Protein AF-A0AA38XTC3-F1 (afdb_monomer)

Structure (mmCIF, N/CA/C/O backbone):
data_AF-A0AA38XTC3-F1
#
_entry.id   AF-A0AA38XTC3-F1
#
loop_
_atom_site.group_PDB
_atom_site.id
_atom_site.type_symbol
_atom_site.label_atom_id
_atom_site.label_alt_id
_atom_site.label_comp_id
_atom_site.label_asym_id
_atom_site.label_entity_id
_atom_site.label_seq_id
_atom_site.pdbx_PDB_ins_code
_atom_site.Cartn_x
_atom_site.Cartn_y
_atom_site.Cartn_z
_atom_site.occupancy
_atom_site.B_i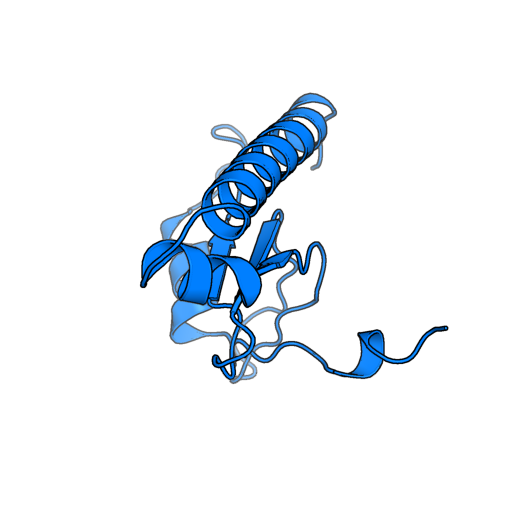so_or_equiv
_atom_site.auth_seq_id
_atom_site.auth_comp_id
_atom_site.auth_asym_id
_atom_site.auth_atom_id
_atom_site.pdbx_PDB_model_num
ATOM 1 N N . MET A 1 1 ? 18.178 -0.963 -12.073 1.00 49.47 1 MET A N 1
ATOM 2 C CA . MET A 1 1 ? 19.281 -1.402 -11.180 1.00 49.47 1 MET A CA 1
ATOM 3 C C . MET A 1 1 ? 19.051 -0.758 -9.827 1.00 49.47 1 MET A C 1
ATOM 5 O O . MET A 1 1 ? 19.035 0.469 -9.778 1.00 49.47 1 MET A O 1
ATOM 9 N N . SER A 1 2 ? 18.820 -1.565 -8.786 1.00 57.53 2 SER A N 1
ATOM 10 C CA . SER A 1 2 ? 18.786 -1.084 -7.401 1.00 57.53 2 SER A CA 1
ATOM 11 C C . SER A 1 2 ? 20.123 -0.406 -7.076 1.00 57.53 2 SER A C 1
ATOM 13 O O . SER A 1 2 ? 21.184 -0.945 -7.392 1.00 57.53 2 SER A O 1
ATOM 15 N N . ASN A 1 3 ? 20.073 0.792 -6.500 1.00 71.12 3 ASN A N 1
ATOM 16 C CA . ASN A 1 3 ? 21.223 1.423 -5.867 1.00 71.12 3 ASN A CA 1
ATOM 17 C C . ASN A 1 3 ? 20.898 1.615 -4.375 1.00 71.12 3 ASN A C 1
ATOM 19 O O . ASN A 1 3 ? 19.729 1.683 -4.001 1.00 71.12 3 ASN A O 1
ATOM 23 N N . ASN A 1 4 ? 21.915 1.708 -3.512 1.00 80.50 4 ASN A N 1
ATOM 24 C CA . ASN A 1 4 ? 21.700 1.834 -2.062 1.00 80.50 4 ASN A CA 1
ATOM 25 C C . ASN A 1 4 ? 20.762 2.999 -1.694 1.00 80.50 4 ASN A C 1
ATOM 27 O O . ASN A 1 4 ? 20.034 2.914 -0.714 1.00 80.50 4 ASN A O 1
ATOM 31 N N . VAL A 1 5 ? 20.749 4.081 -2.481 1.00 85.88 5 VAL A N 1
ATOM 32 C CA . VAL A 1 5 ? 19.850 5.225 -2.263 1.00 85.88 5 VAL A CA 1
ATOM 33 C C . VAL A 1 5 ? 18.387 4.833 -2.490 1.00 85.88 5 VAL A C 1
ATOM 35 O O . VAL A 1 5 ? 17.530 5.210 -1.695 1.00 85.88 5 VAL A O 1
ATOM 38 N N . HIS A 1 6 ? 18.111 4.049 -3.531 1.00 84.44 6 HIS A N 1
ATOM 39 C CA . HIS A 1 6 ? 16.792 3.522 -3.881 1.00 84.44 6 HIS A CA 1
ATOM 40 C C . HIS A 1 6 ? 16.222 2.666 -2.752 1.00 84.44 6 HIS A C 1
ATOM 42 O O . HIS A 1 6 ? 15.132 2.933 -2.257 1.00 84.44 6 HIS A O 1
ATOM 48 N N . GLU A 1 7 ? 17.000 1.697 -2.269 1.00 85.44 7 GLU A N 1
ATOM 49 C CA . GLU A 1 7 ? 16.572 0.797 -1.189 1.00 85.44 7 GLU A CA 1
ATOM 50 C C . GLU A 1 7 ? 16.388 1.536 0.142 1.00 85.44 7 GLU A C 1
ATOM 52 O O . GLU A 1 7 ? 15.412 1.299 0.858 1.00 85.44 7 GLU A O 1
ATOM 57 N N . LEU A 1 8 ? 17.284 2.478 0.467 1.00 90.06 8 LEU A N 1
ATOM 58 C CA . LEU A 1 8 ? 17.157 3.311 1.666 1.00 90.06 8 LEU A CA 1
ATOM 59 C C . LEU A 1 8 ? 15.918 4.209 1.604 1.00 90.06 8 LEU A C 1
ATOM 61 O O . LEU A 1 8 ? 15.215 4.361 2.606 1.00 90.06 8 LEU A O 1
ATOM 65 N N . PHE A 1 9 ? 15.629 4.786 0.436 1.00 89.19 9 PHE A N 1
ATOM 66 C CA . PHE A 1 9 ? 14.433 5.594 0.233 1.00 89.19 9 PHE A CA 1
ATOM 67 C C . PHE A 1 9 ? 13.165 4.756 0.406 1.00 89.19 9 PHE A C 1
ATOM 69 O O . PHE A 1 9 ? 12.285 5.145 1.175 1.00 89.19 9 PHE A O 1
ATOM 76 N N . GLN A 1 10 ? 13.095 3.585 -0.233 1.00 89.38 10 GLN A N 1
ATOM 77 C CA . GLN A 1 10 ? 11.973 2.656 -0.082 1.00 89.38 10 GLN A CA 1
ATOM 78 C C . GLN A 1 10 ? 11.759 2.253 1.375 1.00 89.38 10 GLN A C 1
ATOM 80 O O . GLN A 1 10 ? 10.637 2.316 1.877 1.00 89.38 10 GLN A O 1
ATOM 85 N N . GLY A 1 11 ? 12.837 1.881 2.072 1.00 90.44 11 GLY A N 1
ATOM 86 C CA . GLY A 1 11 ? 12.788 1.507 3.483 1.00 90.44 11 GLY A CA 1
ATOM 87 C C . GLY A 1 11 ? 12.236 2.633 4.356 1.00 90.44 11 GLY A C 1
ATOM 88 O O . GLY A 1 11 ? 11.293 2.416 5.117 1.00 90.44 11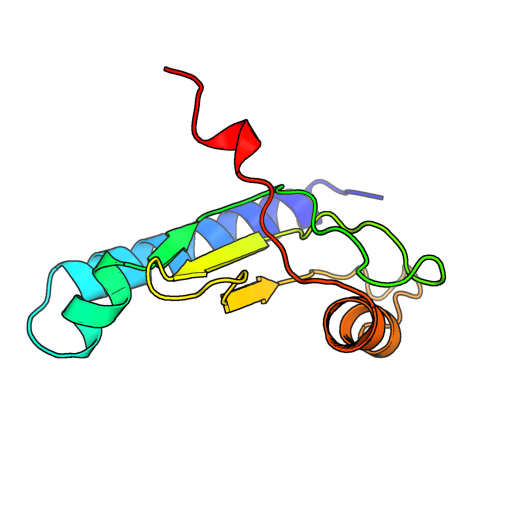 GLY A O 1
ATOM 89 N N . SER A 1 12 ? 12.766 3.848 4.189 1.00 93.38 12 SER A N 1
ATOM 90 C CA . SER A 1 12 ? 12.335 5.039 4.933 1.00 93.38 12 SER A CA 1
ATOM 91 C C . SER A 1 12 ? 10.878 5.414 4.646 1.00 93.38 12 SER A C 1
ATOM 93 O O . SER A 1 12 ? 10.103 5.681 5.568 1.00 93.38 12 SER A O 1
ATOM 95 N N . LEU A 1 13 ? 10.465 5.391 3.376 1.00 92.56 13 LEU A N 1
ATOM 96 C CA . LEU A 1 13 ? 9.091 5.693 2.980 1.00 92.56 13 LEU A CA 1
ATOM 97 C C . LEU A 1 13 ? 8.110 4.665 3.556 1.00 92.56 13 LEU A C 1
ATOM 99 O O . LEU A 1 13 ? 7.119 5.043 4.186 1.00 92.56 13 LEU A O 1
ATOM 103 N N . ASN A 1 14 ? 8.419 3.376 3.407 1.00 92.62 14 ASN A N 1
ATOM 104 C CA . ASN A 1 14 ? 7.618 2.286 3.955 1.00 92.62 14 ASN A CA 1
ATOM 105 C C . ASN A 1 14 ? 7.483 2.392 5.483 1.00 92.62 14 ASN A C 1
ATOM 107 O O . ASN A 1 14 ? 6.384 2.247 6.022 1.00 92.62 14 ASN A O 1
ATOM 111 N N . GLU A 1 15 ? 8.576 2.691 6.190 1.00 94.25 15 GLU A N 1
ATOM 11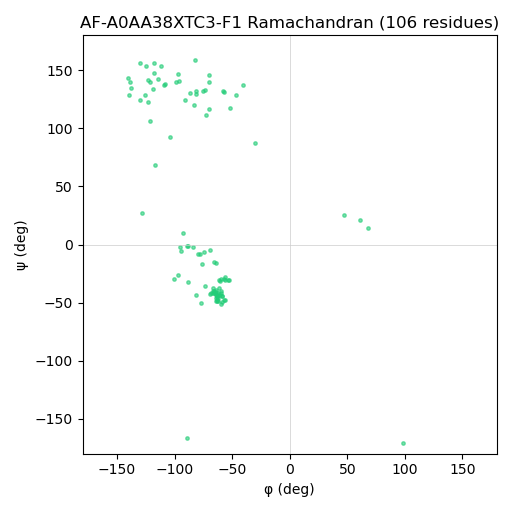2 C CA . GLU A 1 15 ? 8.559 2.870 7.643 1.00 94.25 15 GLU A CA 1
ATOM 113 C C . GLU A 1 15 ? 7.672 4.050 8.060 1.00 94.25 15 GLU A C 1
ATOM 115 O O . GLU A 1 15 ? 6.854 3.914 8.973 1.00 94.25 15 GLU A O 1
ATOM 120 N N . ARG A 1 16 ? 7.789 5.201 7.387 1.00 96.25 16 ARG A N 1
ATOM 121 C CA . ARG A 1 16 ? 7.004 6.403 7.713 1.00 96.25 16 ARG A CA 1
ATOM 122 C C . ARG A 1 16 ? 5.509 6.193 7.501 1.00 96.25 16 ARG A C 1
ATOM 124 O O . ARG A 1 16 ? 4.732 6.535 8.392 1.00 96.25 16 ARG A O 1
ATOM 131 N N . ILE A 1 17 ? 5.110 5.601 6.375 1.00 94.06 17 ILE A N 1
ATOM 132 C CA . ILE A 1 17 ? 3.697 5.294 6.103 1.00 94.06 17 ILE A CA 1
ATOM 133 C C . ILE A 1 17 ? 3.174 4.293 7.138 1.00 94.06 17 ILE A C 1
ATOM 135 O O . ILE A 1 17 ? 2.118 4.504 7.729 1.00 94.06 17 ILE A O 1
ATOM 139 N N . THR A 1 18 ? 3.946 3.244 7.435 1.00 94.06 18 THR A N 1
ATOM 140 C CA . THR A 1 18 ? 3.570 2.247 8.448 1.00 94.06 18 THR A CA 1
ATOM 141 C C . THR A 1 18 ? 3.387 2.879 9.828 1.00 94.06 18 THR A C 1
ATOM 143 O O . THR A 1 18 ? 2.435 2.549 10.533 1.00 94.06 18 THR A O 1
ATOM 146 N N . LYS A 1 19 ? 4.267 3.806 10.228 1.00 96.38 19 LYS A N 1
ATOM 147 C CA . LYS A 1 19 ? 4.130 4.545 11.491 1.00 96.38 19 LYS A CA 1
ATOM 148 C C . LYS A 1 19 ? 2.858 5.386 11.515 1.00 96.38 19 LYS A C 1
ATOM 150 O O . LYS A 1 19 ? 2.154 5.351 12.516 1.00 96.38 19 LYS A O 1
ATOM 155 N N . GLN A 1 20 ? 2.533 6.089 10.430 1.00 96.12 20 GLN A N 1
ATOM 156 C CA . GLN A 1 20 ? 1.292 6.865 10.362 1.00 96.12 20 GLN A CA 1
ATOM 157 C C . GLN A 1 20 ? 0.045 5.984 10.435 1.00 96.12 20 GLN A C 1
ATOM 159 O O . GLN A 1 20 ? -0.870 6.307 11.183 1.00 96.12 20 GLN A O 1
ATOM 164 N N . LEU A 1 21 ? 0.029 4.844 9.740 1.00 95.31 21 LEU A N 1
ATOM 165 C CA . LEU A 1 21 ? -1.077 3.887 9.839 1.00 95.31 21 LEU A CA 1
ATOM 166 C C . LEU A 1 21 ? -1.260 3.377 11.272 1.00 95.31 21 LEU A C 1
ATOM 168 O O . LEU A 1 21 ? -2.389 3.277 11.731 1.00 95.31 21 LEU A O 1
ATOM 172 N N . ARG A 1 22 ? -0.171 3.114 12.006 1.00 95.62 22 ARG A N 1
ATOM 173 C CA . ARG A 1 22 ? -0.243 2.716 13.424 1.00 95.62 22 ARG A CA 1
ATOM 174 C C . ARG A 1 22 ? -0.758 3.827 14.333 1.00 95.62 22 ARG A C 1
ATOM 176 O O . ARG A 1 22 ? -1.471 3.534 15.283 1.00 95.62 22 ARG A O 1
ATOM 183 N N . LEU A 1 23 ? -0.381 5.077 14.065 1.00 96.94 23 LEU A N 1
ATOM 184 C CA . LEU A 1 23 ? -0.913 6.218 14.811 1.00 96.94 23 LEU A CA 1
ATOM 185 C C . LEU A 1 23 ? -2.424 6.330 14.596 1.00 96.94 23 LEU A C 1
ATOM 187 O O . LEU A 1 23 ? -3.159 6.371 15.574 1.00 96.94 23 LEU A O 1
ATOM 191 N N . LEU A 1 24 ? -2.885 6.258 13.344 1.00 96.44 24 LEU A N 1
ATOM 192 C CA . LEU A 1 24 ? -4.314 6.271 13.022 1.00 96.44 24 LEU A CA 1
ATOM 193 C C . LEU A 1 24 ? -5.060 5.084 13.648 1.00 96.44 24 LEU A C 1
ATOM 195 O O . LEU A 1 24 ? -6.128 5.272 14.211 1.00 96.44 24 LEU A O 1
ATOM 199 N N . ASP A 1 25 ? -4.491 3.878 13.593 1.00 95.12 25 ASP A N 1
ATOM 200 C CA . ASP A 1 25 ? -5.044 2.666 14.225 1.00 95.12 25 ASP A CA 1
ATOM 201 C C . ASP A 1 25 ? -5.195 2.812 15.753 1.00 95.12 25 ASP A C 1
ATOM 203 O O . ASP A 1 25 ? -6.110 2.252 16.346 1.00 95.12 25 ASP A O 1
ATOM 207 N N . SER A 1 26 ? -4.339 3.611 16.401 1.00 95.88 26 SER A N 1
ATOM 208 C CA . SER A 1 26 ? -4.422 3.869 17.846 1.00 95.88 26 SER A CA 1
ATOM 209 C C . SER A 1 26 ? -5.482 4.900 18.256 1.00 95.88 26 SER A C 1
ATOM 211 O O . SER A 1 26 ? -5.730 5.079 19.450 1.00 95.88 26 SER A O 1
ATOM 213 N N . GLU A 1 27 ? -6.097 5.586 17.291 1.00 95.56 27 GLU A N 1
ATOM 214 C CA . GLU A 1 27 ? -7.151 6.573 17.528 1.00 95.56 27 GLU A CA 1
ATOM 215 C C . GLU A 1 27 ? -8.549 5.920 17.543 1.00 95.56 27 GLU A C 1
ATOM 217 O O . GLU A 1 27 ? -8.707 4.704 17.644 1.00 95.56 27 GLU A O 1
ATOM 222 N N . SER A 1 28 ? -9.604 6.736 17.475 1.00 95.19 28 SER A N 1
ATOM 223 C CA . SER A 1 28 ? -10.989 6.267 17.388 1.00 95.19 28 SER A CA 1
ATOM 224 C C . SER A 1 28 ? -11.694 6.857 16.170 1.00 95.19 28 SER A C 1
ATOM 226 O O . SER A 1 28 ? -11.350 7.938 15.693 1.00 95.19 28 SER A O 1
ATOM 228 N N . GLY A 1 29 ? -12.705 6.144 15.674 1.00 96.19 29 GLY A N 1
ATOM 229 C CA . GLY A 1 29 ? -13.530 6.583 14.553 1.00 96.19 29 GLY A CA 1
ATOM 230 C C . GLY A 1 29 ? -13.119 5.990 13.199 1.00 96.19 29 GLY A C 1
ATOM 231 O O . GLY A 1 29 ? -12.292 5.078 13.130 1.00 96.19 29 GLY A O 1
ATOM 232 N N . PRO A 1 30 ? -13.703 6.499 12.097 1.00 94.81 30 PRO A N 1
ATOM 233 C CA . PRO A 1 30 ? -13.615 5.856 10.785 1.00 94.81 30 PRO A CA 1
ATOM 234 C C . PRO A 1 30 ? -12.190 5.696 10.240 1.00 94.81 30 PRO A C 1
ATOM 236 O O . PRO A 1 30 ? -11.906 4.732 9.533 1.00 94.81 30 PRO A O 1
ATOM 239 N N . ALA A 1 31 ? -11.286 6.623 10.570 1.00 94.12 31 ALA A N 1
ATOM 240 C CA . ALA A 1 31 ? -9.892 6.555 10.141 1.00 94.12 31 ALA A CA 1
ATOM 241 C C . ALA A 1 31 ? -9.134 5.406 10.825 1.00 94.12 31 ALA A C 1
ATOM 243 O O . ALA A 1 31 ? -8.419 4.668 10.147 1.00 94.12 31 ALA A O 1
ATOM 244 N N . ALA A 1 32 ? -9.345 5.208 12.130 1.00 95.69 32 ALA A N 1
ATOM 245 C CA . ALA A 1 32 ? -8.788 4.080 12.874 1.00 95.69 32 ALA A CA 1
ATOM 246 C C . ALA A 1 32 ? -9.346 2.747 12.350 1.00 95.69 32 ALA A C 1
ATOM 248 O O . ALA A 1 32 ? -8.599 1.808 12.071 1.00 95.69 32 ALA A O 1
ATOM 249 N N . ASP A 1 33 ? -10.660 2.701 12.100 1.00 94.25 33 ASP A N 1
ATOM 250 C CA . ASP A 1 33 ? -11.336 1.532 11.529 1.00 94.25 33 ASP A CA 1
ATOM 251 C C . ASP A 1 33 ? -10.837 1.147 10.135 1.00 94.25 33 ASP A C 1
ATOM 253 O O . ASP A 1 33 ? -10.870 -0.033 9.779 1.00 94.25 33 ASP A O 1
ATOM 257 N N . PHE A 1 34 ? -10.394 2.124 9.349 1.00 92.31 34 PHE A N 1
ATOM 258 C CA . PHE A 1 34 ? -9.742 1.892 8.067 1.00 92.31 34 PHE A CA 1
ATOM 259 C C . PHE A 1 34 ? -8.288 1.436 8.257 1.00 92.31 34 PHE A C 1
ATOM 261 O O . PHE A 1 34 ? -7.875 0.415 7.708 1.00 92.31 34 PHE A O 1
ATOM 268 N N . ALA A 1 35 ? -7.505 2.164 9.059 1.00 94.62 35 ALA A N 1
ATOM 269 C CA . ALA A 1 35 ? -6.071 1.934 9.218 1.00 94.62 35 ALA A CA 1
ATOM 270 C C . ALA A 1 35 ? -5.740 0.543 9.784 1.00 94.62 35 ALA A C 1
ATOM 272 O O . ALA A 1 35 ? -4.804 -0.100 9.299 1.00 94.62 35 ALA A O 1
ATOM 273 N N . LYS A 1 36 ? -6.545 0.029 10.725 1.00 94.25 36 LYS A N 1
ATOM 274 C CA . LYS A 1 36 ? -6.359 -1.301 11.343 1.00 94.25 36 LYS A CA 1
ATOM 275 C C . LYS A 1 36 ? -6.333 -2.459 10.338 1.00 94.25 36 LYS A C 1
ATOM 277 O O . LYS A 1 36 ? -5.666 -3.484 10.545 1.00 94.25 36 LYS A O 1
ATOM 282 N N . ASP A 1 37 ? -7.049 -2.290 9.228 1.00 93.19 37 ASP A N 1
ATOM 283 C CA . ASP A 1 37 ? -7.222 -3.295 8.182 1.00 93.19 37 ASP A CA 1
ATOM 284 C C . ASP A 1 37 ? -6.209 -3.142 7.036 1.00 93.19 37 ASP A C 1
ATOM 286 O O . ASP A 1 37 ? -6.139 -4.021 6.172 1.00 93.19 37 ASP A O 1
ATOM 290 N N . VAL A 1 38 ? -5.377 -2.093 7.038 1.00 92.38 38 VAL A N 1
ATOM 291 C CA . VAL A 1 38 ? -4.279 -1.926 6.076 1.00 92.38 38 VAL A CA 1
ATOM 292 C C . VAL A 1 38 ? -3.068 -2.754 6.513 1.00 92.38 38 VAL A C 1
ATOM 294 O O . VAL A 1 38 ? -2.605 -2.687 7.654 1.00 92.38 38 VAL A O 1
ATOM 297 N N . LYS A 1 39 ? -2.527 -3.555 5.594 1.00 87.88 39 LYS A N 1
ATOM 298 C CA . LYS A 1 39 ? -1.315 -4.360 5.779 1.00 87.88 39 LYS A CA 1
ATOM 299 C C . LYS A 1 39 ? -0.281 -4.006 4.725 1.00 87.88 39 LYS A C 1
ATOM 301 O O . LYS A 1 39 ? -0.609 -3.796 3.561 1.00 87.88 39 LYS A O 1
ATOM 306 N N . VAL A 1 40 ? 0.976 -3.982 5.149 1.00 85.81 40 VAL A N 1
ATOM 307 C CA . VAL A 1 40 ? 2.130 -3.902 4.252 1.00 85.81 40 VAL A CA 1
ATOM 308 C C . VAL A 1 40 ? 2.323 -5.265 3.600 1.00 85.81 40 VAL A C 1
ATOM 310 O O . VAL A 1 40 ? 2.311 -6.287 4.288 1.00 85.81 40 VAL A O 1
ATOM 313 N N . VAL A 1 41 ? 2.496 -5.287 2.282 1.00 78.44 41 VAL A N 1
ATOM 314 C CA . VAL A 1 41 ? 2.567 -6.520 1.483 1.00 78.44 41 VAL A CA 1
ATOM 315 C C . VAL A 1 41 ? 3.812 -6.537 0.583 1.00 78.44 41 VAL A C 1
ATOM 317 O O . VAL A 1 41 ? 3.836 -7.175 -0.466 1.00 78.44 41 VAL A O 1
ATOM 320 N N . ASN A 1 42 ? 4.864 -5.830 1.010 1.00 67.19 42 ASN A N 1
ATOM 321 C CA . ASN A 1 42 ? 6.106 -5.623 0.263 1.00 67.19 42 ASN A CA 1
ATOM 322 C C . ASN A 1 42 ? 6.587 -6.877 -0.481 1.00 67.19 42 ASN A C 1
ATOM 324 O O . ASN A 1 42 ? 6.604 -7.976 0.078 1.00 67.19 42 ASN A O 1
ATOM 328 N N . ARG A 1 43 ? 7.030 -6.672 -1.730 1.00 62.94 43 ARG A N 1
ATOM 329 C CA . ARG A 1 43 ? 7.612 -7.687 -2.625 1.00 62.94 43 ARG A CA 1
ATOM 330 C C . ARG A 1 43 ? 6.673 -8.779 -3.135 1.00 62.94 43 ARG A C 1
ATOM 332 O O . ARG A 1 43 ? 7.165 -9.758 -3.702 1.00 62.94 43 ARG A O 1
ATOM 339 N N . LYS A 1 44 ? 5.352 -8.647 -3.006 1.00 64.88 44 LYS A N 1
ATOM 340 C CA . LYS A 1 44 ? 4.462 -9.612 -3.657 1.00 64.88 44 LYS A CA 1
ATOM 341 C C . LYS A 1 44 ? 4.394 -9.413 -5.159 1.00 64.88 44 LYS A C 1
ATOM 343 O O . LYS A 1 44 ? 4.215 -8.309 -5.650 1.00 64.88 44 LYS A O 1
ATOM 348 N N . VAL A 1 45 ? 4.526 -10.529 -5.861 1.00 67.31 45 VAL A N 1
ATOM 349 C CA . VAL A 1 45 ? 4.432 -10.597 -7.312 1.00 67.31 45 VAL A CA 1
ATOM 350 C C . VAL A 1 45 ? 2.982 -10.354 -7.725 1.00 67.31 45 VAL A C 1
ATOM 352 O O . VAL A 1 45 ? 2.105 -11.148 -7.376 1.00 67.31 45 VAL A O 1
ATOM 355 N N . ILE A 1 46 ? 2.753 -9.270 -8.459 1.00 70.31 46 ILE A N 1
ATOM 356 C CA . ILE A 1 46 ? 1.486 -8.943 -9.107 1.00 70.31 46 ILE A CA 1
ATOM 357 C C . ILE A 1 46 ? 1.524 -9.548 -10.507 1.00 70.31 46 ILE A C 1
ATOM 359 O O . ILE A 1 46 ? 2.470 -9.323 -11.268 1.00 70.31 46 ILE A O 1
ATOM 363 N N . ARG A 1 47 ? 0.527 -10.378 -10.821 1.00 67.62 47 ARG A N 1
ATOM 364 C CA . ARG A 1 47 ? 0.489 -11.121 -12.079 1.00 67.62 47 ARG A CA 1
ATOM 365 C C . ARG A 1 47 ? -0.372 -10.393 -13.112 1.00 67.62 47 ARG A C 1
ATOM 367 O O . ARG A 1 47 ? -1.343 -9.729 -12.760 1.00 67.62 47 ARG A O 1
ATOM 374 N N . PRO A 1 48 ? -0.006 -10.494 -14.392 1.00 65.12 48 PRO A N 1
ATOM 375 C CA . PRO A 1 48 ? -0.809 -9.943 -15.459 1.00 65.12 48 PRO A CA 1
ATOM 376 C C . PRO A 1 48 ? -2.104 -10.750 -15.627 1.00 65.12 48 PRO A C 1
ATOM 378 O O . PRO A 1 48 ? -2.074 -11.980 -15.537 1.00 65.12 48 PRO A O 1
ATOM 381 N N . GLN A 1 49 ? -3.233 -10.077 -15.880 1.00 65.31 49 GLN A N 1
ATOM 382 C CA . GLN A 1 49 ? -4.490 -10.752 -16.243 1.00 65.31 49 GLN A CA 1
ATOM 383 C C . GLN A 1 49 ? -4.429 -11.274 -17.681 1.00 65.31 49 GLN A C 1
ATOM 385 O O . GLN A 1 49 ? -4.976 -12.334 -17.991 1.00 65.31 49 GLN A O 1
ATOM 390 N N . TYR A 1 50 ? -3.758 -10.518 -18.550 1.00 69.44 50 TYR A N 1
ATOM 391 C CA . TYR A 1 50 ? -3.644 -10.794 -19.975 1.00 69.44 50 TYR A CA 1
ATOM 392 C C . TYR A 1 50 ? -2.188 -11.112 -20.338 1.00 69.44 50 TYR A C 1
ATOM 394 O O . TYR A 1 50 ? -1.274 -10.489 -19.801 1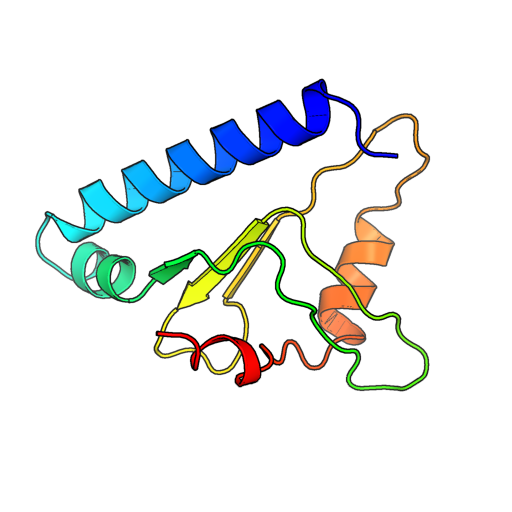.00 69.44 50 TYR A O 1
ATOM 402 N N . PRO A 1 51 ? -1.946 -12.059 -21.258 1.00 70.06 51 PRO A N 1
ATOM 403 C CA . PRO A 1 51 ? -0.600 -12.536 -21.587 1.00 70.06 51 PRO A CA 1
ATOM 404 C C . PRO A 1 51 ? 0.320 -11.468 -22.199 1.00 70.06 51 PRO A C 1
ATOM 406 O O . PRO A 1 51 ? 1.533 -11.662 -22.203 1.00 70.06 51 PRO A O 1
ATOM 409 N N . ASP A 1 52 ? -0.239 -10.355 -22.677 1.00 71.12 52 ASP A N 1
ATOM 410 C CA . ASP A 1 52 ? 0.510 -9.252 -23.288 1.00 71.12 52 ASP A CA 1
ATOM 411 C C . ASP A 1 52 ? 1.200 -8.339 -22.260 1.00 71.12 52 ASP A C 1
ATOM 413 O O . ASP A 1 52 ? 1.995 -7.479 -22.637 1.00 71.12 52 ASP A O 1
ATOM 417 N N . TYR A 1 53 ? 0.928 -8.529 -20.966 1.00 65.19 53 TYR A N 1
ATOM 418 C CA . TYR A 1 53 ? 1.455 -7.684 -19.898 1.00 65.19 53 TYR A CA 1
ATOM 419 C C . TYR A 1 53 ? 2.458 -8.423 -19.021 1.00 65.19 53 TYR A C 1
ATOM 421 O O . TYR A 1 53 ? 2.437 -9.650 -18.890 1.00 65.19 53 TYR A O 1
ATOM 429 N N . ALA A 1 54 ? 3.371 -7.668 -18.415 1.00 67.38 54 ALA A N 1
ATOM 430 C CA . ALA A 1 54 ? 4.443 -8.242 -17.624 1.00 67.38 54 ALA A CA 1
ATOM 431 C C . ALA A 1 54 ? 3.993 -8.586 -16.196 1.00 67.38 54 ALA A C 1
ATOM 433 O O . ALA A 1 54 ? 3.007 -8.094 -15.653 1.00 67.38 54 ALA A O 1
ATOM 434 N N . THR A 1 55 ? 4.746 -9.483 -15.565 1.00 72.44 55 THR A N 1
ATOM 435 C CA . THR A 1 55 ? 4.663 -9.698 -14.121 1.00 72.44 55 THR A CA 1
ATOM 436 C C . 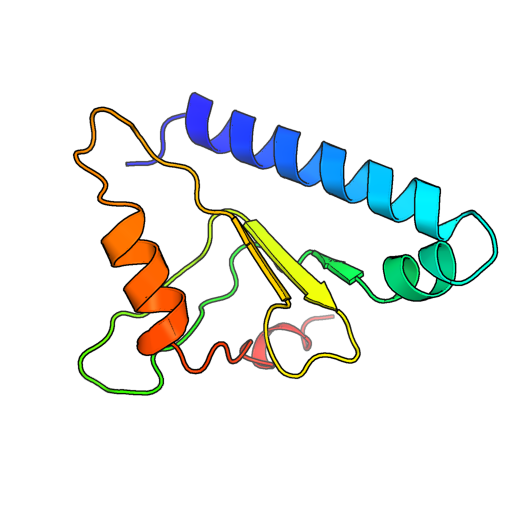THR A 1 55 ? 5.481 -8.627 -13.419 1.00 72.44 55 THR A C 1
ATOM 438 O O . THR A 1 55 ? 6.647 -8.433 -13.763 1.00 72.44 55 THR A O 1
ATOM 441 N N . HIS A 1 56 ? 4.902 -7.992 -12.403 1.00 74.69 56 HIS A N 1
ATOM 442 C CA . HIS A 1 56 ? 5.560 -6.909 -11.681 1.00 74.69 56 HIS A CA 1
ATOM 443 C C . HIS A 1 56 ? 5.774 -7.255 -10.211 1.00 74.69 56 HIS A C 1
ATOM 445 O O . HIS A 1 56 ? 4.993 -7.975 -9.582 1.00 74.69 56 HIS A O 1
ATOM 451 N N . GLN A 1 57 ? 6.860 -6.732 -9.655 1.00 79.88 57 GLN A N 1
ATOM 452 C CA . GLN A 1 57 ? 7.126 -6.754 -8.228 1.00 79.88 57 GLN A CA 1
ATOM 453 C C . GLN A 1 57 ? 7.263 -5.301 -7.778 1.00 79.88 57 GLN A C 1
ATOM 455 O O . GLN A 1 57 ? 8.282 -4.691 -8.093 1.00 79.88 57 GLN A O 1
ATOM 460 N N . PRO A 1 58 ? 6.266 -4.757 -7.065 1.00 82.75 58 PRO A N 1
ATOM 461 C CA . PRO A 1 58 ? 6.291 -3.369 -6.664 1.00 82.75 58 PRO A CA 1
ATOM 462 C C . PRO A 1 58 ? 7.349 -3.125 -5.598 1.00 82.75 58 PRO A C 1
ATOM 464 O O . PRO A 1 58 ? 7.549 -3.966 -4.707 1.00 82.75 58 PRO A O 1
ATOM 467 N N . ASP A 1 59 ? 7.948 -1.937 -5.644 1.00 85.38 59 ASP A N 1
ATOM 468 C CA . ASP A 1 59 ? 8.859 -1.454 -4.610 1.00 85.38 59 ASP A CA 1
ATOM 469 C C . ASP A 1 59 ? 8.180 -1.461 -3.226 1.00 85.38 59 ASP A C 1
ATOM 471 O O . ASP A 1 59 ? 8.726 -1.989 -2.252 1.00 85.38 59 ASP A O 1
ATOM 475 N N . ILE A 1 60 ? 6.953 -0.929 -3.134 1.00 87.56 60 ILE A N 1
ATOM 476 C CA . ILE A 1 60 ? 6.123 -0.948 -1.918 1.00 87.56 60 ILE A CA 1
ATOM 477 C C . ILE A 1 60 ? 4.668 -1.242 -2.297 1.00 87.56 60 ILE A C 1
ATOM 479 O O . ILE A 1 60 ? 4.142 -0.709 -3.275 1.00 87.56 60 ILE A O 1
ATOM 483 N N . SER A 1 61 ? 3.978 -2.055 -1.492 1.00 87.31 61 SER A N 1
ATOM 484 C CA . SER A 1 61 ? 2.534 -2.262 -1.649 1.00 87.31 61 SER A CA 1
ATOM 485 C C . SER A 1 61 ? 1.795 -2.352 -0.318 1.00 87.31 61 SER A C 1
ATOM 487 O O . SER A 1 61 ? 2.279 -2.932 0.660 1.00 87.31 61 SER A O 1
ATOM 489 N N . PHE A 1 62 ? 0.584 -1.799 -0.305 1.00 88.19 62 PHE A N 1
ATOM 490 C CA . PHE A 1 62 ? -0.358 -1.863 0.803 1.00 88.19 62 PHE A CA 1
ATOM 491 C C . PHE A 1 62 ? -1.665 -2.500 0.347 1.00 88.19 62 PHE A C 1
ATOM 493 O O . PHE A 1 62 ? -2.194 -2.225 -0.734 1.00 88.19 62 PHE A O 1
ATOM 500 N N . TRP A 1 63 ? -2.214 -3.336 1.214 1.00 87.88 63 TRP A N 1
ATOM 501 C CA . TRP A 1 63 ? -3.466 -4.038 0.994 1.00 87.88 63 TRP A CA 1
ATOM 502 C C . TRP A 1 63 ? -4.415 -3.764 2.145 1.00 87.88 63 TRP A C 1
ATOM 504 O O . TRP A 1 63 ? -4.057 -3.962 3.304 1.00 87.88 63 TRP A O 1
ATOM 514 N N . HIS A 1 64 ? -5.632 -3.340 1.829 1.00 89.50 64 HIS A N 1
ATOM 515 C CA . HIS A 1 64 ? -6.705 -3.287 2.807 1.00 89.50 64 HIS A CA 1
ATOM 516 C C . HIS A 1 64 ? -7.417 -4.647 2.863 1.00 89.50 64 HIS A C 1
ATOM 518 O O . HIS A 1 64 ? -7.837 -5.157 1.829 1.00 89.50 64 HIS A O 1
ATOM 524 N N . ARG A 1 65 ? -7.629 -5.225 4.052 1.00 85.81 65 ARG A N 1
ATOM 525 C CA . ARG A 1 65 ? -8.198 -6.583 4.224 1.00 85.81 65 ARG A CA 1
ATOM 526 C C . ARG A 1 65 ? -9.564 -6.791 3.558 1.00 85.81 65 ARG A C 1
ATOM 528 O O . ARG A 1 65 ? -9.913 -7.909 3.192 1.00 85.81 65 ARG A O 1
ATOM 535 N N . LYS A 1 66 ? -10.343 -5.717 3.421 1.00 85.06 66 LYS A N 1
ATOM 536 C CA . LYS A 1 66 ? -11.654 -5.714 2.742 1.00 85.06 66 LYS A CA 1
ATOM 537 C C . LYS A 1 66 ? -11.568 -5.549 1.213 1.00 85.06 66 LYS A C 1
ATOM 539 O O . LYS A 1 66 ? -12.600 -5.551 0.557 1.00 85.06 66 LYS A O 1
ATOM 544 N N . SER A 1 67 ? -10.369 -5.379 0.656 1.00 77.94 67 SER A N 1
ATOM 545 C CA . SER A 1 67 ? -10.116 -5.277 -0.784 1.00 77.94 67 SER A CA 1
ATOM 546 C C . SER A 1 67 ? -9.700 -6.634 -1.348 1.00 77.94 67 SER A C 1
ATOM 548 O O . SER A 1 67 ? -8.917 -7.352 -0.729 1.00 77.94 67 SER A O 1
ATOM 550 N N . ALA A 1 68 ? -10.170 -6.979 -2.546 1.00 68.06 68 ALA A N 1
ATOM 551 C CA . ALA A 1 68 ? -9.729 -8.186 -3.251 1.00 68.06 68 ALA A CA 1
ATOM 552 C C . ALA A 1 68 ? -8.327 -8.039 -3.888 1.00 68.06 68 ALA A C 1
ATOM 554 O O . ALA A 1 68 ? -7.691 -9.040 -4.206 1.00 68.06 68 ALA A O 1
ATOM 555 N N . LEU A 1 69 ? -7.844 -6.800 -4.037 1.00 66.25 69 LEU A N 1
ATOM 556 C CA . LEU A 1 69 ? -6.639 -6.410 -4.784 1.00 66.25 69 LEU A CA 1
ATOM 557 C C . LEU 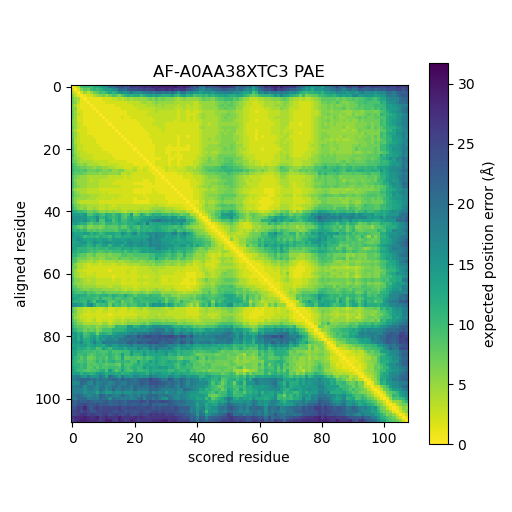A 1 69 ? -5.733 -5.505 -3.911 1.00 66.25 69 LEU A C 1
ATOM 559 O O . LEU A 1 69 ? -6.270 -4.874 -2.985 1.00 66.25 69 LEU A O 1
ATOM 563 N N . PRO A 1 70 ? -4.401 -5.393 -4.149 1.00 64.50 70 PRO A N 1
ATOM 564 C CA . PRO A 1 70 ? -3.563 -4.344 -3.585 1.00 64.50 70 PRO A CA 1
ATOM 565 C C . PRO A 1 70 ? -4.263 -3.011 -3.769 1.00 64.50 70 PRO A C 1
ATOM 567 O O . PRO A 1 70 ? -4.731 -2.683 -4.855 1.00 64.50 70 PRO A O 1
ATOM 570 N N . THR A 1 71 ? -4.374 -2.267 -2.679 1.00 75.50 71 THR A N 1
ATOM 571 C CA . THR A 1 71 ? -5.108 -1.004 -2.686 1.00 75.50 71 THR A CA 1
ATOM 572 C C . THR A 1 71 ? -4.186 0.139 -3.084 1.00 75.50 71 THR A C 1
ATOM 574 O O . THR A 1 71 ? -4.627 1.085 -3.725 1.00 75.50 71 THR A O 1
ATOM 577 N N . VAL A 1 72 ? -2.903 0.049 -2.721 1.00 85.88 72 VAL A N 1
ATOM 578 C CA . VAL A 1 72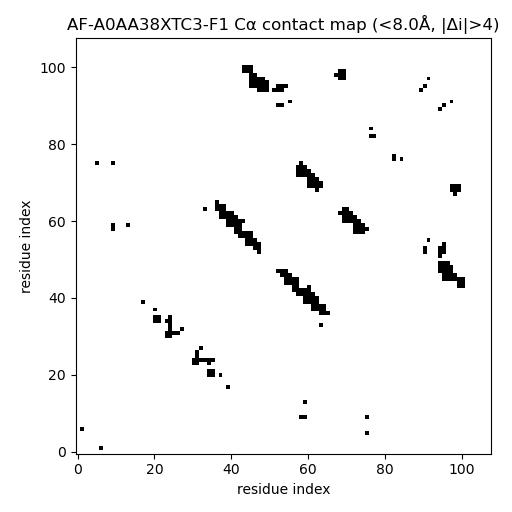 ? -1.901 1.064 -3.050 1.00 85.88 72 VAL A CA 1
ATOM 579 C C . VAL A 1 72 ? -0.600 0.382 -3.445 1.00 85.88 72 VAL A C 1
ATOM 581 O O . VAL A 1 72 ? -0.078 -0.452 -2.703 1.00 85.88 72 VAL A O 1
ATOM 584 N N . ILE A 1 73 ? -0.071 0.770 -4.599 1.00 85.31 73 ILE A N 1
ATOM 585 C CA . ILE A 1 73 ? 1.240 0.376 -5.110 1.00 85.31 73 ILE A CA 1
ATOM 586 C C . ILE A 1 73 ? 2.059 1.654 -5.258 1.00 85.31 73 ILE A C 1
ATOM 588 O O . ILE A 1 73 ? 1.549 2.659 -5.753 1.00 85.31 73 ILE A O 1
ATOM 592 N N . ILE A 1 74 ? 3.305 1.631 -4.798 1.00 86.25 74 ILE A N 1
ATOM 593 C CA . ILE A 1 74 ? 4.242 2.740 -4.961 1.00 86.25 74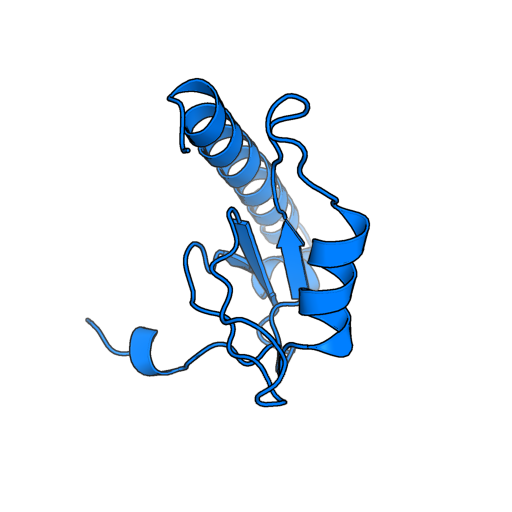 ILE A CA 1
ATOM 594 C C . ILE A 1 74 ? 5.457 2.187 -5.684 1.00 86.25 74 ILE A C 1
ATOM 596 O O . ILE A 1 74 ? 6.099 1.269 -5.178 1.00 86.25 74 ILE A O 1
ATOM 600 N N . GLU A 1 75 ? 5.766 2.788 -6.828 1.00 84.50 75 GLU A N 1
ATOM 601 C CA . GLU A 1 75 ? 7.005 2.556 -7.557 1.00 84.50 75 GLU A CA 1
ATOM 602 C C . GLU A 1 75 ? 7.888 3.785 -7.466 1.00 84.50 75 GLU A C 1
ATOM 604 O O . GLU A 1 75 ? 7.435 4.927 -7.590 1.00 84.50 75 GLU A O 1
ATOM 609 N N . THR A 1 76 ? 9.169 3.545 -7.251 1.00 80.38 76 THR A N 1
ATOM 610 C CA . THR A 1 76 ? 10.180 4.588 -7.212 1.00 80.38 76 THR A CA 1
ATOM 611 C C . THR A 1 76 ? 11.025 4.482 -8.470 1.00 80.38 76 THR A C 1
ATOM 613 O O . THR A 1 76 ? 11.351 3.392 -8.930 1.00 80.38 76 THR A O 1
ATOM 616 N N . ALA A 1 77 ? 11.363 5.619 -9.080 1.00 77.44 77 ALA A N 1
ATOM 617 C CA . ALA A 1 77 ? 12.092 5.629 -10.341 1.00 77.44 77 ALA A CA 1
ATOM 618 C C . ALA A 1 77 ? 13.311 6.558 -10.316 1.00 77.44 77 ALA A C 1
ATOM 620 O O . ALA A 1 77 ? 13.230 7.771 -10.133 1.00 77.44 77 ALA A O 1
ATOM 621 N N . HIS A 1 78 ? 14.436 5.936 -10.643 1.00 69.88 78 HIS A N 1
ATOM 622 C CA . HIS A 1 78 ? 15.545 6.455 -11.428 1.00 69.88 78 HIS A CA 1
ATOM 623 C C . HIS A 1 78 ? 15.252 7.505 -12.517 1.00 69.88 78 HIS A C 1
ATOM 625 O O . HIS A 1 78 ? 15.118 7.074 -13.659 1.00 69.88 78 HIS A O 1
ATOM 631 N N . ALA A 1 79 ? 15.211 8.827 -12.284 1.00 64.81 79 ALA A N 1
ATOM 632 C CA . ALA A 1 79 ? 15.002 9.797 -13.389 1.00 64.81 79 ALA A CA 1
ATOM 633 C C . ALA A 1 79 ? 15.987 9.616 -14.575 1.00 64.81 79 ALA A C 1
ATOM 635 O O . ALA A 1 79 ? 15.642 9.839 -15.729 1.00 64.81 79 ALA A O 1
ATOM 636 N N . HIS A 1 80 ? 17.205 9.137 -14.302 1.00 57.78 80 HIS A N 1
ATOM 637 C CA . HIS A 1 80 ? 18.229 8.845 -15.308 1.00 57.78 80 HIS A CA 1
ATOM 638 C C . HIS A 1 80 ? 18.171 7.427 -15.911 1.00 57.78 80 HIS A C 1
ATOM 640 O O . HIS A 1 80 ? 18.962 7.116 -16.793 1.00 57.78 80 HIS A O 1
ATOM 646 N N . GLN A 1 81 ? 17.247 6.563 -15.475 1.00 57.84 81 GLN A N 1
ATOM 647 C CA . GLN A 1 81 ? 17.056 5.216 -16.040 1.00 57.84 81 GLN A CA 1
ATOM 648 C C . GLN A 1 81 ? 15.996 5.170 -17.153 1.00 57.84 81 GLN A C 1
ATOM 650 O O . GLN A 1 81 ? 15.608 4.085 -17.572 1.00 57.84 81 GLN A O 1
ATOM 655 N N . GLY A 1 82 ? 15.518 6.323 -17.643 1.00 58.69 82 GLY A N 1
ATOM 656 C CA . GLY A 1 82 ? 14.541 6.365 -18.739 1.00 58.69 82 GLY A CA 1
ATOM 657 C C . GLY A 1 82 ? 13.220 5.664 -18.406 1.00 58.69 82 GLY A C 1
ATOM 658 O O . GLY A 1 82 ? 12.494 5.260 -19.312 1.00 58.69 82 GLY A O 1
ATOM 659 N N . CYS A 1 83 ? 12.925 5.495 -17.113 1.00 61.56 83 CYS A N 1
ATOM 660 C CA . CYS A 1 83 ? 11.658 4.950 -16.655 1.00 61.56 83 CYS A CA 1
ATOM 661 C C . CYS A 1 83 ? 10.534 5.835 -17.197 1.00 61.56 83 CYS A C 1
ATOM 663 O O . CYS A 1 83 ? 10.623 7.059 -17.099 1.00 61.56 83 CYS A O 1
ATOM 665 N N . LYS A 1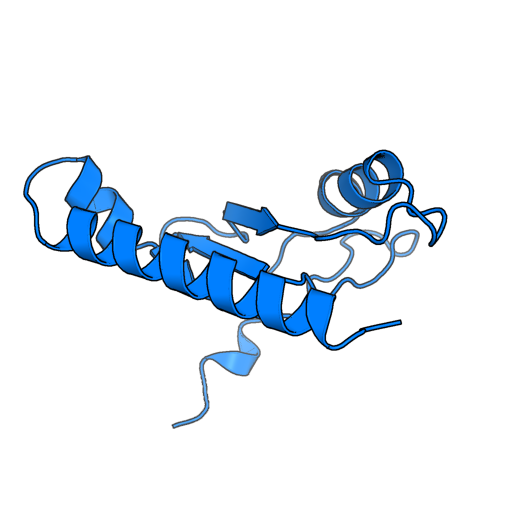 84 ? 9.501 5.217 -17.771 1.00 71.19 84 LYS A N 1
ATOM 666 C CA . LYS A 1 84 ? 8.260 5.879 -18.181 1.00 71.19 84 LYS A CA 1
ATOM 667 C C . LYS A 1 84 ? 7.196 5.518 -17.143 1.00 71.19 84 LYS A C 1
ATOM 669 O O . LYS A 1 84 ? 6.588 4.457 -17.277 1.00 71.19 84 LYS A O 1
ATOM 674 N N . PRO A 1 85 ? 6.991 6.339 -16.094 1.00 69.06 85 PRO A N 1
ATOM 675 C CA . PRO A 1 85 ? 6.021 6.043 -15.042 1.00 69.06 85 PRO A CA 1
ATOM 676 C C . PRO A 1 85 ? 4.609 5.831 -15.588 1.00 69.06 85 PRO A C 1
ATOM 678 O O . PRO A 1 85 ? 3.864 5.038 -15.032 1.00 69.06 85 PRO A O 1
ATOM 681 N N . GLU A 1 86 ? 4.271 6.496 -16.696 1.00 70.62 86 GLU A N 1
ATOM 682 C CA . GLU A 1 86 ? 2.997 6.325 -17.400 1.00 70.62 86 GLU A CA 1
ATOM 683 C C . GLU A 1 86 ? 2.820 4.896 -17.921 1.00 70.62 86 GLU A C 1
ATOM 685 O O . GLU A 1 86 ? 1.815 4.271 -17.615 1.00 70.62 86 GLU A O 1
ATOM 690 N N . ALA A 1 87 ? 3.826 4.338 -18.603 1.00 71.75 87 ALA A N 1
ATOM 691 C CA . ALA A 1 87 ? 3.768 2.961 -19.097 1.00 71.75 87 ALA A CA 1
ATOM 692 C C . ALA A 1 87 ? 3.697 1.939 -17.947 1.00 71.75 87 ALA A C 1
ATOM 694 O O . ALA A 1 87 ? 2.937 0.984 -18.014 1.00 71.75 87 ALA A O 1
ATOM 695 N N . LEU A 1 88 ? 4.431 2.171 -16.849 1.00 71.88 88 LEU A N 1
ATOM 696 C CA . LEU A 1 88 ? 4.338 1.321 -15.654 1.00 71.88 88 LEU A CA 1
ATOM 697 C C . LEU A 1 88 ? 2.959 1.407 -14.986 1.00 71.88 88 LEU A C 1
ATOM 699 O O . LEU A 1 88 ? 2.432 0.399 -14.524 1.00 71.88 88 LEU A O 1
ATOM 703 N N . ALA A 1 89 ? 2.366 2.600 -14.921 1.00 74.12 89 ALA A N 1
ATOM 704 C CA . ALA A 1 89 ? 1.020 2.778 -14.391 1.00 74.12 89 ALA A CA 1
ATOM 705 C C . ALA A 1 89 ? -0.023 2.093 -15.283 1.00 74.12 89 ALA A C 1
ATOM 707 O O . ALA A 1 89 ? -0.912 1.427 -14.759 1.00 74.12 89 ALA A O 1
ATOM 708 N N . GLU A 1 90 ? 0.106 2.204 -16.607 1.00 71.38 90 GLU A N 1
ATOM 709 C CA . GLU A 1 90 ? -0.724 1.474 -17.569 1.00 71.38 90 GLU A CA 1
ATOM 710 C C . GLU A 1 90 ? -0.597 -0.040 -17.381 1.00 71.38 90 GLU A C 1
ATOM 712 O O . GLU A 1 90 ? -1.619 -0.717 -17.311 1.00 71.38 90 GLU A O 1
ATOM 717 N N . ASP A 1 91 ? 0.609 -0.575 -17.196 1.00 69.00 91 ASP A N 1
ATOM 718 C CA . ASP A 1 91 ? 0.809 -2.006 -16.945 1.00 69.00 91 ASP A CA 1
ATOM 719 C C . ASP A 1 91 ? 0.133 -2.471 -15.644 1.00 69.00 91 ASP A C 1
ATOM 721 O O . ASP A 1 91 ? -0.526 -3.513 -15.612 1.00 69.00 91 ASP A O 1
ATOM 725 N N . TYR A 1 92 ? 0.224 -1.685 -14.566 1.00 67.00 92 TYR A N 1
ATOM 726 C CA . TYR A 1 92 ? -0.465 -2.009 -13.314 1.00 67.00 92 TYR A CA 1
ATOM 727 C C . TYR A 1 92 ? -1.991 -1.892 -13.424 1.00 67.00 92 TYR A C 1
ATOM 729 O O . TYR A 1 92 ? -2.697 -2.745 -12.885 1.00 67.00 92 TYR A O 1
ATOM 737 N N . ILE A 1 93 ? -2.504 -0.858 -14.098 1.00 68.31 93 ILE A N 1
ATOM 738 C CA . ILE A 1 93 ? -3.941 -0.541 -14.170 1.00 68.31 93 ILE A CA 1
ATOM 739 C C . ILE A 1 93 ? -4.667 -1.396 -15.216 1.00 68.31 93 ILE A C 1
ATOM 741 O O . ILE A 1 93 ? -5.779 -1.854 -14.963 1.00 68.31 93 ILE A O 1
ATOM 745 N N . LEU A 1 94 ? -4.070 -1.576 -16.393 1.00 64.50 94 LEU A N 1
ATOM 746 C CA . LEU A 1 94 ? -4.675 -2.242 -17.552 1.00 64.50 94 LEU A CA 1
ATOM 747 C C . LEU A 1 94 ? -4.186 -3.683 -17.707 1.00 64.50 94 LEU A C 1
ATOM 749 O O . LEU A 1 94 ? -4.914 -4.529 -18.222 1.00 64.50 94 LEU A O 1
ATOM 753 N N . GLY A 1 95 ? -2.955 -3.952 -17.277 1.00 56.94 95 GLY A N 1
ATOM 754 C CA . GLY A 1 95 ? -2.275 -5.211 -17.545 1.00 56.94 95 GLY A CA 1
ATOM 755 C C . GLY A 1 95 ? -2.345 -6.251 -16.449 1.00 56.94 95 GLY A C 1
ATOM 756 O O . GLY A 1 95 ? -2.257 -7.451 -16.728 1.00 56.94 95 GLY A O 1
ATOM 757 N N . SER A 1 96 ? -2.509 -5.817 -15.202 1.00 58.72 96 SER A N 1
ATOM 758 C CA . SER A 1 96 ? -2.463 -6.707 -14.052 1.00 58.72 96 SER A CA 1
ATOM 759 C C . SER A 1 96 ? -3.835 -7.112 -13.543 1.00 58.72 96 SER A C 1
ATOM 761 O O . SER A 1 96 ? -4.742 -6.292 -13.452 1.00 58.72 96 SER A O 1
ATOM 763 N N . ASP A 1 97 ? -3.987 -8.386 -13.161 1.00 60.59 97 ASP A N 1
ATOM 764 C CA . ASP A 1 97 ? -5.191 -8.825 -12.447 1.00 60.59 97 ASP A CA 1
ATOM 765 C C . ASP A 1 97 ? -5.237 -8.229 -11.034 1.00 60.59 97 ASP A C 1
ATOM 767 O O . ASP A 1 97 ? -6.216 -8.425 -10.316 1.00 60.59 97 ASP A O 1
ATOM 771 N N . LEU A 1 98 ? -4.170 -7.505 -10.647 1.00 61.56 98 LEU A N 1
ATOM 772 C CA . LEU A 1 98 ? -3.898 -6.986 -9.321 1.00 61.56 98 LEU A CA 1
ATOM 773 C C . LEU A 1 98 ? -4.119 -8.079 -8.261 1.00 61.56 98 LEU A C 1
ATOM 775 O O . LEU A 1 98 ? -4.429 -7.784 -7.117 1.00 61.56 98 LEU A O 1
ATOM 779 N N . VAL A 1 99 ? -4.002 -9.367 -8.584 1.00 60.19 99 VAL A N 1
ATOM 780 C CA . VAL A 1 99 ? -4.264 -10.430 -7.618 1.00 60.19 99 VAL A CA 1
ATOM 781 C C . VAL A 1 99 ? -3.017 -10.628 -6.778 1.00 60.19 99 VAL A C 1
ATOM 783 O O . VAL A 1 99 ? -1.947 -11.021 -7.246 1.00 60.19 99 VAL A O 1
ATOM 786 N N . VAL A 1 100 ? -3.172 -10.429 -5.471 1.00 56.03 100 VAL A N 1
ATOM 787 C CA . VAL A 1 100 ? -2.159 -10.859 -4.513 1.00 56.03 100 VAL A CA 1
ATOM 788 C C . VAL A 1 100 ? -2.188 -12.381 -4.392 1.00 56.03 100 VAL A C 1
ATOM 790 O O . VAL A 1 100 ? -3.109 -12.946 -3.793 1.00 56.03 100 VAL A O 1
ATOM 793 N N . SER A 1 101 ? -1.137 -13.054 -4.866 1.00 53.31 101 SER A N 1
ATOM 794 C CA . SER A 1 101 ? -0.955 -14.494 -4.637 1.00 53.31 101 SER A CA 1
ATOM 795 C C . SER A 1 101 ? -1.070 -14.837 -3.141 1.00 53.31 101 SER A C 1
ATOM 797 O O . SER A 1 101 ? -0.284 -14.390 -2.302 1.00 53.31 101 SER A O 1
ATOM 799 N N . HIS A 1 102 ? -2.067 -15.659 -2.794 1.00 46.50 102 HIS A N 1
ATOM 800 C CA . HIS A 1 102 ? -2.337 -16.119 -1.425 1.00 46.50 102 HIS A CA 1
ATOM 801 C C . HIS A 1 102 ? -1.354 -17.187 -0.914 1.00 46.50 102 HIS A C 1
ATOM 803 O O . HIS A 1 102 ? -1.403 -17.549 0.263 1.00 46.50 102 HIS A O 1
ATOM 809 N N . ARG A 1 103 ? -0.442 -17.694 -1.761 1.00 47.22 103 ARG A N 1
ATOM 810 C CA . ARG A 1 103 ? 0.519 -18.745 -1.365 1.00 47.22 103 ARG A CA 1
ATOM 811 C C . ARG A 1 103 ? 1.528 -18.293 -0.300 1.00 47.22 103 ARG A C 1
ATOM 813 O O . ARG A 1 103 ? 2.117 -19.148 0.350 1.00 47.22 103 ARG A O 1
ATOM 820 N N . ASP A 1 104 ? 1.656 -16.989 -0.063 1.00 44.44 104 ASP A N 1
ATOM 821 C CA . ASP A 1 104 ? 2.625 -16.422 0.885 1.00 44.44 104 ASP A CA 1
ATOM 822 C C . ASP A 1 104 ? 2.051 -16.155 2.289 1.00 44.44 104 ASP A C 1
ATOM 824 O O . ASP A 1 104 ? 2.782 -15.738 3.179 1.00 44.44 104 ASP A O 1
ATOM 828 N N . PHE A 1 105 ? 0.755 -16.407 2.526 1.00 47.56 105 PHE A N 1
ATOM 829 C CA . PHE A 1 105 ? 0.137 -16.263 3.859 1.00 47.56 105 PHE A CA 1
ATOM 830 C C . PHE A 1 105 ? 0.203 -17.542 4.715 1.00 47.56 105 PHE A C 1
ATOM 832 O O . PHE A 1 105 ? -0.254 -17.545 5.855 1.00 47.56 105 PHE A O 1
ATOM 839 N N . LYS A 1 106 ? 0.769 -18.634 4.182 1.00 34.28 106 LYS A N 1
ATOM 840 C CA . LYS A 1 106 ? 0.990 -19.900 4.897 1.00 34.28 106 LYS A CA 1
ATOM 841 C C . LYS A 1 106 ? 2.481 -20.219 4.999 1.00 34.28 106 LYS A C 1
ATOM 843 O O . LYS A 1 106 ? 2.949 -21.178 4.393 1.00 34.28 106 LYS A O 1
ATOM 848 N N . ARG A 1 107 ? 3.231 -19.443 5.778 1.00 34.62 107 ARG A N 1
ATOM 849 C CA . ARG A 1 107 ? 4.409 -19.953 6.496 1.00 34.62 107 ARG A CA 1
ATOM 850 C C . ARG A 1 107 ? 4.397 -19.359 7.903 1.00 34.62 107 ARG A C 1
ATOM 852 O O . ARG A 1 107 ? 4.045 -18.197 8.059 1.00 34.62 107 ARG A O 1
ATOM 859 N N . HIS A 1 108 ? 4.654 -20.259 8.846 1.00 38.16 108 HIS A N 1
ATOM 860 C CA . HIS A 1 108 ? 4.444 -20.195 10.291 1.00 38.16 108 HIS A CA 1
ATOM 861 C C . HIS A 1 108 ? 4.984 -18.951 10.990 1.00 38.16 108 HIS A C 1
ATOM 863 O O . HIS A 1 108 ? 6.082 -18.495 10.602 1.00 38.16 108 HIS A O 1
#

Mean predicted aligned error: 8.97 Å

Radius of gyration: 15.24 Å; Cα contacts (8 Å, |Δi|>4): 143; chains: 1; bounding box: 35×30×41 Å

Sequence (108 aa):
MSNNVHELFQGSLNERITKQLRLLDSESGPAADFAKDVKVVNRKVIRPQYPDYATHQPDISFWHRKSALPTVIIETAHAHQGCKPEALAEDYILGSDLVVSHRDFKRH

pLDDT: mean 76.43, std 15.85, range [34.28, 96.94]

Solvent-accessible surface area (backbone atoms only — not comparable to full-atom values): 6358 Å² total; per-residue (Å²): 132,92,46,75,67,56,56,52,48,50,52,52,51,52,50,53,54,52,51,51,36,52,54,37,38,72,52,78,59,73,62,12,68,51,28,66,41,50,41,83,48,64,65,51,58,33,40,36,66,44,92,93,34,69,74,42,63,46,73,34,33,32,29,37,74,92,48,88,35,65,69,44,78,47,78,83,76,59,84,89,68,73,69,53,67,65,61,55,48,46,40,55,71,75,20,29,60,39,42,67,69,68,80,75,78,73,71,134

Foldseek 3Di:
DDDPVNLVVLVVVQVVVLVVLVVQCPDDDDSVVFSVQKDKDAQFWFAWPDPVADIDGASTFIDGNPDQATPDGDHDDDPPVPDDVVVVVCRCPVTTPNGGPPPVVPDD

Secondary structure (DSSP, 8-state):
---HHHHHHHHHHHHHHHHHHHHHHTS-SHHHHHHTTEEE-TTPPEEESSTTS--B--SEEEEETT-SS-SEEE----GGGT--HHHHHHIIIIIEEEEE-GGGG---

Organism: NCBI:txid1002370